Protein AF-A0A968YPU5-F1 (afdb_monomer_lite)

Secondary structure (DSSP, 8-state):
--HHHHHHHHHHHHHHTTSS-HHHHHHHHT--HHHHHHHHHHTTPPPS--HHHHHHHHHHHHHTT--

Sequence (67 aa):
MSEDELKLEIAIMLYDQGKISSGKGRAWTWLTVIEFQQELAKRGLCINYDVEDFQSDVQTLRSMGLL

pLDDT: mean 95.25, std 4.2, range [79.31, 98.56]

Structure (mmCIF, N/CA/C/O backbone):
data_AF-A0A968YPU5-F1
#
_entry.id   AF-A0A968YPU5-F1
#
loop_
_atom_site.group_PDB
_atom_site.id
_atom_site.type_symbol
_atom_site.label_atom_id
_atom_site.label_alt_id
_atom_site.label_comp_id
_atom_site.label_asym_id
_atom_site.label_entity_id
_atom_site.label_seq_id
_atom_site.pdbx_PDB_ins_code
_atom_site.Cartn_x
_atom_site.Cartn_y
_atom_site.Cartn_z
_atom_site.occupancy
_atom_site.B_iso_or_equiv
_atom_site.auth_seq_id
_atom_site.auth_comp_id
_atom_site.auth_asym_id
_atom_site.auth_atom_id
_atom_site.pdbx_PDB_model_num
ATOM 1 N N . MET A 1 1 ? 13.470 -11.524 -17.367 1.00 83.19 1 MET A N 1
ATOM 2 C CA . MET A 1 1 ? 13.549 -10.543 -16.279 1.00 83.19 1 MET A CA 1
ATOM 3 C C . MET A 1 1 ? 13.934 -9.197 -16.863 1.00 83.19 1 MET A C 1
ATOM 5 O O . MET A 1 1 ? 15.066 -9.055 -17.318 1.00 83.19 1 MET A O 1
ATOM 9 N N . SER A 1 2 ? 12.982 -8.271 -16.948 1.00 96.94 2 SER A N 1
ATOM 10 C CA . SER A 1 2 ? 13.200 -6.876 -17.343 1.00 96.94 2 SER A CA 1
ATOM 11 C C . SER A 1 2 ? 13.693 -6.035 -16.157 1.00 96.94 2 SER A C 1
ATOM 13 O O . SER A 1 2 ? 13.674 -6.484 -15.009 1.00 96.94 2 SER A O 1
ATOM 15 N N . GLU A 1 3 ? 14.142 -4.806 -16.421 1.00 96.94 3 GLU A N 1
ATOM 16 C CA . GLU A 1 3 ? 14.519 -3.862 -15.359 1.00 96.94 3 GLU A CA 1
ATOM 17 C C . GLU A 1 3 ? 13.332 -3.537 -14.440 1.00 96.94 3 GLU A C 1
ATOM 19 O O . GLU A 1 3 ? 13.493 -3.478 -13.222 1.00 96.94 3 GLU A O 1
ATOM 24 N N . ASP A 1 4 ? 12.137 -3.376 -15.007 1.00 96.25 4 ASP A N 1
ATOM 25 C CA . ASP A 1 4 ? 10.931 -3.063 -14.239 1.00 96.25 4 ASP A CA 1
ATOM 26 C C . ASP A 1 4 ? 10.476 -4.250 -13.383 1.00 96.25 4 ASP A C 1
ATOM 28 O O . ASP A 1 4 ? 10.101 -4.060 -12.226 1.00 96.25 4 ASP A O 1
ATOM 32 N N . GLU A 1 5 ? 10.600 -5.479 -13.900 1.00 96.50 5 GLU A N 1
ATOM 33 C CA . GLU A 1 5 ? 10.382 -6.698 -13.111 1.00 96.50 5 GLU A CA 1
ATOM 34 C C . GLU A 1 5 ? 11.356 -6.759 -11.926 1.00 96.50 5 GLU A C 1
ATOM 36 O O . GLU A 1 5 ? 10.942 -7.016 -10.798 1.00 96.50 5 GLU A O 1
ATOM 41 N N . LEU A 1 6 ? 12.638 -6.444 -12.140 1.00 97.81 6 LEU A N 1
ATOM 42 C CA . LEU A 1 6 ? 13.627 -6.431 -11.061 1.00 97.81 6 LEU A CA 1
ATOM 43 C C . LEU A 1 6 ? 13.335 -5.341 -10.015 1.00 97.81 6 LEU A C 1
ATOM 45 O O . LEU A 1 6 ? 13.428 -5.603 -8.815 1.00 97.81 6 LEU A O 1
ATOM 49 N N . LYS A 1 7 ? 12.967 -4.126 -10.443 1.00 97.56 7 LYS A N 1
ATOM 50 C CA . LYS A 1 7 ? 12.562 -3.044 -9.526 1.00 97.56 7 LYS A CA 1
ATOM 51 C C . LYS A 1 7 ? 11.371 -3.460 -8.675 1.00 97.56 7 LYS A C 1
ATOM 53 O O . LYS A 1 7 ? 11.360 -3.173 -7.479 1.00 97.56 7 LYS A O 1
ATOM 58 N N . LEU A 1 8 ? 10.397 -4.141 -9.275 1.00 98.00 8 LEU A N 1
ATOM 59 C CA . LEU A 1 8 ? 9.230 -4.642 -8.564 1.00 98.00 8 LEU A CA 1
ATOM 60 C C . LEU A 1 8 ? 9.614 -5.672 -7.498 1.00 98.00 8 LEU A C 1
ATOM 62 O O . LEU A 1 8 ? 9.205 -5.517 -6.348 1.00 98.00 8 LEU A O 1
ATOM 66 N N . GLU A 1 9 ? 10.445 -6.662 -7.833 1.00 98.00 9 GLU A N 1
ATOM 67 C CA . GLU A 1 9 ? 10.899 -7.660 -6.853 1.00 98.00 9 GLU A CA 1
ATOM 68 C C . GLU A 1 9 ? 11.654 -7.014 -5.682 1.00 98.00 9 GLU A C 1
ATOM 70 O O . GLU A 1 9 ? 11.406 -7.340 -4.520 1.00 98.00 9 GLU A O 1
ATOM 75 N N . ILE A 1 10 ? 12.528 -6.035 -5.955 1.00 98.19 10 ILE A N 1
ATOM 76 C CA . ILE A 1 10 ? 13.259 -5.332 -4.890 1.00 98.19 10 ILE A CA 1
ATOM 77 C C . ILE A 1 10 ? 12.308 -4.476 -4.045 1.00 98.19 10 ILE A C 1
ATOM 79 O O . ILE A 1 10 ? 12.429 -4.454 -2.818 1.00 98.19 10 ILE A O 1
ATOM 83 N N . ALA A 1 11 ? 11.350 -3.783 -4.665 1.00 98.00 11 ALA A N 1
ATOM 84 C CA . ALA A 1 11 ? 10.365 -2.984 -3.943 1.00 98.00 11 ALA A CA 1
ATOM 85 C C . ALA A 1 11 ? 9.511 -3.850 -3.004 1.00 98.00 11 ALA A C 1
ATOM 87 O O . ALA A 1 11 ? 9.273 -3.451 -1.863 1.00 98.00 11 ALA A O 1
ATOM 88 N N . ILE A 1 12 ? 9.094 -5.038 -3.449 1.00 97.75 12 ILE A N 1
ATOM 89 C CA . ILE A 1 12 ? 8.322 -5.978 -2.629 1.00 97.75 12 ILE A CA 1
ATOM 90 C C . ILE A 1 12 ? 9.172 -6.528 -1.485 1.00 97.75 12 ILE A C 1
ATOM 92 O O . ILE A 1 12 ? 8.736 -6.478 -0.339 1.00 97.75 12 ILE A O 1
ATOM 96 N N . MET A 1 13 ? 10.403 -6.968 -1.761 1.00 97.38 13 MET A N 1
ATOM 97 C CA . MET A 1 13 ? 11.317 -7.463 -0.727 1.00 97.38 13 MET A CA 1
ATOM 98 C C . MET A 1 13 ? 11.577 -6.407 0.360 1.00 97.38 13 MET A C 1
ATOM 100 O O . MET A 1 13 ? 11.549 -6.709 1.551 1.00 97.38 13 MET A O 1
ATOM 104 N N . LEU A 1 14 ? 11.822 -5.153 -0.029 1.00 97.44 14 LEU A N 1
ATOM 105 C CA . LEU A 1 14 ? 12.052 -4.068 0.928 1.00 97.44 14 LEU A CA 1
ATOM 106 C C . LEU A 1 14 ? 10.785 -3.692 1.705 1.00 97.44 14 LEU A C 1
ATOM 108 O O . LEU A 1 14 ? 10.893 -3.264 2.856 1.00 97.44 14 LEU A O 1
ATOM 112 N N . TYR A 1 15 ? 9.608 -3.807 1.086 1.00 96.50 15 TYR A N 1
ATOM 113 C CA . TYR A 1 15 ? 8.327 -3.587 1.755 1.00 96.50 15 TYR A CA 1
ATOM 114 C C . TYR A 1 15 ? 8.066 -4.660 2.816 1.00 96.50 15 TYR A C 1
ATOM 116 O O . TYR A 1 15 ? 7.792 -4.314 3.962 1.00 96.50 15 TYR A O 1
ATOM 124 N N . ASP A 1 16 ? 8.238 -5.933 2.452 1.00 94.50 16 ASP A N 1
ATOM 125 C CA . ASP A 1 16 ? 8.060 -7.093 3.334 1.00 94.50 16 ASP A CA 1
ATOM 126 C C . ASP A 1 16 ? 9.012 -7.046 4.543 1.00 94.50 16 ASP A C 1
ATOM 128 O O . ASP A 1 16 ? 8.628 -7.279 5.684 1.00 94.50 16 ASP A O 1
ATOM 132 N N . GLN A 1 17 ? 10.250 -6.592 4.329 1.00 94.69 17 GLN A N 1
ATOM 133 C CA . GLN A 1 17 ? 11.222 -6.359 5.405 1.00 94.69 17 GLN A CA 1
ATOM 134 C C . GLN A 1 17 ? 10.959 -5.084 6.236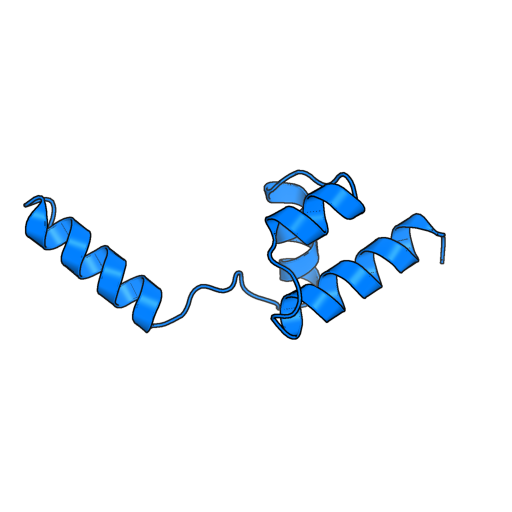 1.00 94.69 17 GLN A C 1
ATOM 136 O O . GLN A 1 17 ? 11.790 -4.713 7.074 1.00 94.69 17 GLN A O 1
ATOM 141 N N . GLY A 1 18 ? 9.877 -4.347 5.965 1.00 93.19 18 GLY A N 1
ATOM 142 C CA . GLY A 1 18 ? 9.536 -3.093 6.643 1.00 93.19 18 GLY A CA 1
ATOM 143 C C . GLY A 1 18 ? 10.530 -1.949 6.399 1.00 93.19 18 GLY A C 1
ATOM 144 O O . GLY A 1 18 ? 10.566 -0.980 7.158 1.00 93.19 18 GLY A O 1
ATOM 145 N N . LYS A 1 19 ? 11.377 -2.039 5.365 1.00 96.81 19 LYS A N 1
ATOM 146 C CA . LYS A 1 19 ? 12.407 -1.028 5.049 1.00 96.81 19 LYS A CA 1
ATOM 147 C C . LYS A 1 19 ? 11.848 0.155 4.273 1.00 96.81 19 LYS A C 1
ATOM 149 O O . LYS A 1 19 ? 12.370 1.267 4.382 1.00 96.81 19 LYS A O 1
ATOM 154 N N . ILE A 1 20 ? 10.793 -0.068 3.494 1.00 95.69 20 ILE A N 1
ATOM 155 C CA . ILE A 1 20 ? 10.073 0.985 2.780 1.00 95.69 20 ILE A CA 1
ATOM 156 C C . ILE A 1 20 ? 8.570 0.862 3.018 1.00 95.69 20 ILE A C 1
ATOM 158 O O . ILE A 1 20 ? 8.041 -0.226 3.202 1.00 95.69 20 ILE A O 1
ATOM 162 N N . SER A 1 21 ? 7.866 1.993 2.981 1.00 94.94 21 SER A N 1
ATOM 163 C CA . SER A 1 21 ? 6.404 1.988 2.981 1.00 94.94 21 SER A CA 1
ATOM 164 C C . SER A 1 21 ? 5.861 1.609 1.601 1.00 94.94 21 SER A C 1
ATOM 166 O O . SER A 1 21 ? 6.539 1.794 0.586 1.00 94.94 21 SER A O 1
ATOM 168 N N . SER A 1 22 ? 4.593 1.183 1.540 1.00 94.81 22 SER A N 1
ATOM 169 C CA . SER A 1 22 ? 3.889 0.957 0.266 1.00 94.81 22 SER A CA 1
ATOM 170 C C . SER A 1 22 ? 3.961 2.193 -0.645 1.00 94.81 22 SER A C 1
ATOM 172 O O . SER A 1 22 ? 4.182 2.072 -1.845 1.00 94.81 22 SER A O 1
ATOM 174 N N . GLY A 1 23 ? 3.860 3.404 -0.079 1.00 96.19 23 GLY A N 1
ATOM 175 C CA . GLY A 1 23 ? 3.994 4.650 -0.840 1.00 96.19 23 GLY A CA 1
ATOM 176 C C . GLY A 1 23 ? 5.351 4.800 -1.537 1.00 96.19 23 GLY A C 1
ATOM 177 O O . GLY A 1 23 ? 5.391 5.182 -2.704 1.00 96.19 23 GLY A O 1
ATOM 178 N N . LYS A 1 24 ? 6.452 4.446 -0.860 1.00 97.50 24 LYS A N 1
ATOM 179 C CA . LYS A 1 24 ? 7.800 4.466 -1.451 1.00 97.50 24 LYS A CA 1
ATOM 180 C C . LYS A 1 24 ? 7.966 3.387 -2.527 1.00 97.50 24 LYS A C 1
ATOM 182 O O . LYS A 1 24 ? 8.515 3.683 -3.583 1.00 97.50 24 LYS A O 1
ATOM 187 N N . GLY A 1 25 ? 7.457 2.174 -2.289 1.00 97.25 25 GLY A N 1
ATOM 188 C CA . GLY A 1 25 ? 7.482 1.088 -3.279 1.00 97.25 25 GLY A CA 1
ATOM 189 C C . GLY A 1 25 ? 6.734 1.456 -4.564 1.00 97.25 25 GLY A C 1
ATOM 190 O O . GLY A 1 25 ? 7.258 1.288 -5.664 1.00 97.25 25 GLY A O 1
ATOM 191 N N . ARG A 1 26 ? 5.551 2.061 -4.428 1.00 97.38 26 ARG A N 1
ATOM 192 C CA . ARG A 1 26 ? 4.741 2.567 -5.547 1.00 97.38 26 ARG A CA 1
ATOM 193 C C . ARG A 1 26 ? 5.395 3.707 -6.309 1.00 97.38 26 ARG A C 1
ATOM 195 O O . ARG A 1 26 ? 5.406 3.685 -7.530 1.00 97.38 26 ARG A O 1
ATOM 202 N N . ALA A 1 27 ? 5.972 4.680 -5.606 1.00 97.75 27 ALA A N 1
ATOM 203 C CA . ALA A 1 27 ? 6.680 5.783 -6.252 1.00 97.75 27 ALA A CA 1
ATOM 204 C C . ALA A 1 27 ? 7.869 5.296 -7.100 1.00 97.75 27 ALA A C 1
ATOM 206 O O . ALA A 1 27 ? 8.170 5.891 -8.127 1.00 97.75 27 ALA A O 1
ATOM 20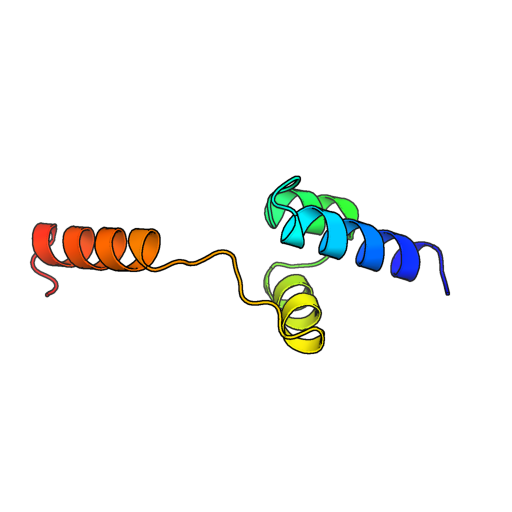7 N N . TRP A 1 28 ? 8.528 4.208 -6.687 1.00 97.50 28 TRP A N 1
ATOM 208 C CA . TRP A 1 28 ? 9.657 3.638 -7.422 1.00 97.50 28 TRP A CA 1
ATOM 209 C C . TRP A 1 28 ? 9.233 2.767 -8.615 1.00 97.50 28 TRP A C 1
ATOM 211 O O . TRP A 1 28 ? 9.885 2.781 -9.657 1.00 97.50 28 TRP A O 1
ATOM 221 N N . THR A 1 29 ? 8.141 2.020 -8.466 1.00 97.81 29 THR A N 1
ATOM 222 C CA . THR A 1 29 ? 7.633 1.084 -9.486 1.00 97.81 29 THR A CA 1
ATOM 223 C C . THR A 1 29 ? 6.597 1.705 -10.423 1.00 97.81 29 THR A C 1
ATOM 225 O O . THR A 1 29 ? 6.182 1.061 -11.378 1.00 97.81 29 THR A O 1
ATOM 228 N N . TRP A 1 30 ? 6.178 2.946 -10.156 1.00 97.06 30 TRP A N 1
ATOM 229 C CA . TRP A 1 30 ? 5.100 3.659 -10.854 1.00 97.06 30 TRP A CA 1
ATOM 230 C C . TRP A 1 30 ? 3.734 2.967 -10.789 1.00 97.06 30 TRP A C 1
ATOM 232 O O . TRP A 1 30 ? 2.840 3.283 -11.569 1.00 97.06 30 TRP A O 1
ATOM 242 N N . LEU A 1 31 ? 3.551 2.064 -9.823 1.00 97.50 31 LEU A N 1
ATOM 243 C CA . LEU A 1 31 ? 2.294 1.362 -9.613 1.00 97.50 31 LEU A CA 1
ATOM 244 C C . LEU A 1 31 ? 1.304 2.207 -8.809 1.00 97.50 31 LEU A C 1
ATOM 246 O O . LEU A 1 31 ? 1.638 2.879 -7.823 1.00 97.50 31 LEU A O 1
ATOM 250 N N . THR A 1 32 ? 0.035 2.113 -9.186 1.00 97.62 32 THR A N 1
ATOM 251 C CA . THR A 1 32 ? -1.076 2.583 -8.360 1.00 97.62 32 THR A CA 1
ATOM 252 C C . THR A 1 32 ? -1.173 1.773 -7.062 1.00 97.62 32 THR A C 1
ATOM 254 O O . THR A 1 32 ? -0.518 0.747 -6.871 1.00 97.62 32 THR A O 1
ATOM 257 N N . VAL A 1 33 ? -2.001 2.243 -6.121 1.00 95.56 33 VAL A N 1
ATOM 258 C CA . VAL A 1 33 ? -2.256 1.520 -4.860 1.00 95.56 33 VAL A CA 1
ATOM 259 C C . VAL A 1 33 ? -2.756 0.102 -5.127 1.00 95.56 33 VAL A C 1
ATOM 261 O O . VAL A 1 33 ? -2.243 -0.843 -4.534 1.00 95.56 33 VAL A O 1
ATOM 264 N N . ILE A 1 34 ? -3.712 -0.037 -6.045 1.00 96.12 34 ILE A N 1
ATOM 265 C CA . ILE A 1 34 ? -4.356 -1.316 -6.348 1.00 96.12 34 ILE A CA 1
ATOM 266 C C . ILE A 1 34 ? -3.389 -2.271 -7.047 1.00 96.12 34 ILE A C 1
ATOM 268 O O . ILE A 1 34 ? -3.318 -3.434 -6.664 1.00 96.12 34 ILE A O 1
ATOM 272 N N . GLU A 1 35 ? -2.601 -1.799 -8.014 1.00 97.44 35 GLU A N 1
ATOM 273 C CA . GLU A 1 35 ? -1.619 -2.652 -8.698 1.00 97.44 35 GLU A CA 1
ATOM 274 C C . GLU A 1 35 ? -0.555 -3.173 -7.728 1.00 97.44 35 GLU A C 1
ATOM 276 O O . GLU A 1 35 ? -0.250 -4.362 -7.722 1.00 97.44 35 GLU A O 1
ATOM 281 N N . PHE A 1 36 ? -0.044 -2.323 -6.834 1.00 97.06 36 PHE A N 1
ATOM 282 C CA . PHE A 1 36 ? 0.929 -2.764 -5.834 1.00 97.06 36 PHE A CA 1
ATOM 283 C C . PHE A 1 36 ? 0.327 -3.789 -4.862 1.00 97.06 36 PHE A C 1
ATOM 285 O O . PHE A 1 36 ? 0.967 -4.784 -4.540 1.00 97.06 36 PHE A O 1
ATOM 292 N N . GLN A 1 37 ? -0.924 -3.594 -4.432 1.00 95.38 37 GLN A N 1
ATOM 293 C CA . GLN A 1 37 ? -1.638 -4.572 -3.604 1.00 95.38 37 GLN A CA 1
ATOM 294 C C . GLN A 1 37 ? -1.865 -5.902 -4.332 1.00 95.38 37 GLN A C 1
ATOM 296 O O . GLN A 1 37 ? -1.752 -6.957 -3.712 1.00 95.38 37 GLN A O 1
ATOM 301 N N . GLN A 1 38 ? -2.137 -5.881 -5.638 1.00 96.44 38 GLN A N 1
ATOM 302 C CA . GLN A 1 38 ? -2.231 -7.103 -6.439 1.00 96.44 38 GLN A CA 1
ATOM 303 C C . GLN A 1 38 ? -0.889 -7.838 -6.497 1.00 96.44 38 GLN A C 1
ATOM 305 O O . GLN A 1 38 ? -0.862 -9.062 -6.388 1.00 96.44 38 GLN A O 1
ATOM 310 N N . GLU A 1 39 ? 0.223 -7.114 -6.624 1.00 97.12 39 GLU A N 1
ATOM 311 C CA . GLU A 1 39 ? 1.559 -7.714 -6.596 1.00 97.12 39 GLU A CA 1
ATOM 312 C C . GLU A 1 39 ? 1.909 -8.333 -5.236 1.00 97.12 39 GLU A C 1
ATOM 314 O O . GLU A 1 39 ? 2.494 -9.419 -5.193 1.00 97.12 39 GLU A O 1
ATOM 319 N N . LEU A 1 40 ? 1.492 -7.712 -4.130 1.00 96.25 40 LEU A N 1
ATOM 320 C CA . LEU A 1 40 ? 1.594 -8.313 -2.796 1.00 96.25 40 LEU A CA 1
ATOM 321 C C . LEU A 1 40 ? 0.732 -9.582 -2.687 1.00 96.25 40 LEU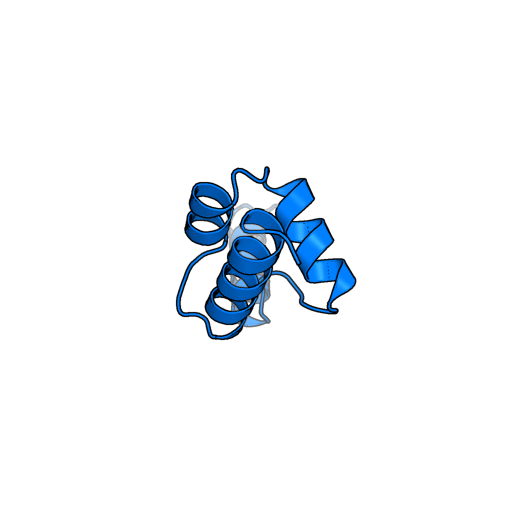 A C 1
ATOM 323 O O . LEU A 1 40 ? 1.229 -10.638 -2.294 1.00 96.25 40 LEU A O 1
ATOM 327 N N . ALA A 1 41 ? -0.529 -9.515 -3.125 1.00 94.62 41 ALA A N 1
ATOM 328 C CA . ALA A 1 41 ? -1.472 -10.631 -3.053 1.00 94.62 41 ALA A CA 1
ATOM 329 C C . ALA A 1 41 ? -1.005 -11.855 -3.856 1.00 94.62 41 ALA A C 1
ATOM 331 O O . ALA A 1 41 ? -1.106 -12.983 -3.374 1.00 94.62 41 ALA A O 1
ATOM 332 N N . LYS A 1 42 ? -0.421 -11.648 -5.047 1.00 96.12 42 LYS A N 1
ATOM 333 C CA . LYS A 1 42 ? 0.191 -12.721 -5.858 1.00 96.12 42 LYS A CA 1
ATOM 334 C C . LYS A 1 42 ? 1.287 -13.486 -5.107 1.00 96.12 42 LYS A C 1
ATOM 336 O O . LYS A 1 42 ? 1.546 -14.641 -5.431 1.00 96.12 42 LYS A O 1
ATOM 341 N N . ARG A 1 43 ? 1.924 -12.852 -4.119 1.00 94.88 43 ARG A N 1
ATOM 342 C CA . ARG A 1 43 ? 3.010 -13.409 -3.296 1.00 94.88 43 ARG A CA 1
ATOM 343 C C . ARG A 1 43 ? 2.538 -13.847 -1.905 1.00 94.88 43 ARG A C 1
ATOM 345 O O . ARG A 1 43 ? 3.360 -14.244 -1.088 1.00 94.88 43 ARG A O 1
ATOM 352 N N . GLY A 1 44 ? 1.231 -13.794 -1.634 1.00 93.44 44 GLY A N 1
ATOM 353 C CA . GLY A 1 44 ? 0.665 -14.127 -0.324 1.00 93.44 44 GLY A CA 1
ATOM 354 C C . GLY A 1 44 ? 1.011 -13.116 0.772 1.00 93.44 44 GLY A C 1
ATOM 355 O O . GLY A 1 44 ? 0.881 -13.436 1.950 1.00 93.44 44 GLY A O 1
ATOM 356 N N . LEU A 1 45 ? 1.453 -11.915 0.393 1.00 92.75 45 LEU A N 1
ATOM 357 C CA . LEU A 1 45 ? 1.756 -10.838 1.323 1.00 92.75 45 LEU A CA 1
ATOM 358 C C . LEU A 1 45 ? 0.496 -10.012 1.571 1.00 92.75 45 LEU A C 1
ATOM 360 O O . LEU A 1 45 ? -0.165 -9.556 0.633 1.00 92.75 45 LEU A O 1
ATOM 364 N N . CYS A 1 46 ? 0.177 -9.804 2.843 1.00 84.06 46 CYS A N 1
ATOM 365 C CA . CYS A 1 46 ? -0.846 -8.849 3.239 1.00 84.06 46 CYS A CA 1
ATOM 366 C C . CYS A 1 46 ? -0.278 -7.430 3.205 1.00 84.06 46 CYS A C 1
ATOM 368 O O . CYS A 1 46 ? 0.931 -7.210 3.294 1.00 84.06 46 CYS A O 1
ATOM 370 N N . ILE A 1 47 ? -1.172 -6.448 3.111 1.00 83.38 47 ILE A N 1
ATOM 371 C CA . ILE A 1 47 ? -0.808 -5.097 3.531 1.00 83.38 47 ILE A CA 1
ATOM 372 C C . ILE A 1 47 ? -0.384 -5.150 5.004 1.00 83.38 47 ILE A C 1
ATOM 374 O O . ILE A 1 47 ? -0.953 -5.931 5.764 1.00 83.38 47 ILE A O 1
ATOM 378 N N . ASN A 1 48 ? 0.605 -4.340 5.384 1.00 79.31 48 ASN A N 1
ATOM 379 C CA . ASN A 1 48 ? 1.014 -4.133 6.774 1.00 79.31 48 ASN A CA 1
ATOM 380 C C . ASN A 1 48 ? -0.173 -3.553 7.554 1.00 79.31 48 ASN A C 1
ATOM 382 O O . ASN A 1 48 ? -0.338 -2.337 7.614 1.00 79.31 48 ASN A O 1
ATOM 386 N N . TYR A 1 49 ? -1.027 -4.453 8.019 1.00 82.62 49 TYR A N 1
ATOM 387 C CA . TYR A 1 49 ? -2.194 -4.224 8.843 1.00 82.62 49 TYR A CA 1
ATOM 388 C C . TYR A 1 49 ? -2.189 -5.343 9.871 1.00 82.62 49 TYR A C 1
ATOM 390 O O . TYR A 1 49 ? -2.380 -6.515 9.524 1.00 82.62 49 TYR A O 1
ATOM 398 N N . ASP A 1 50 ? -1.877 -4.989 11.106 1.00 85.62 50 ASP A N 1
ATOM 399 C CA . ASP A 1 50 ? -1.750 -5.936 12.203 1.00 85.62 50 ASP A CA 1
ATOM 400 C C . ASP A 1 50 ? -2.932 -5.842 13.182 1.00 85.62 50 ASP A C 1
ATOM 402 O O . ASP A 1 50 ? -3.980 -5.243 12.911 1.00 85.62 50 ASP A O 1
ATOM 406 N N . VAL A 1 51 ? -2.809 -6.547 14.308 1.00 92.06 51 VAL A N 1
ATOM 407 C CA . VAL A 1 51 ? -3.853 -6.567 15.334 1.00 92.06 51 VAL A CA 1
ATOM 408 C C . VAL A 1 51 ? -3.926 -5.212 16.031 1.00 92.06 51 VAL A C 1
ATOM 410 O O . VAL A 1 51 ? -5.014 -4.776 16.397 1.00 92.06 51 VAL A O 1
ATOM 413 N N . GLU A 1 52 ? -2.796 -4.544 16.216 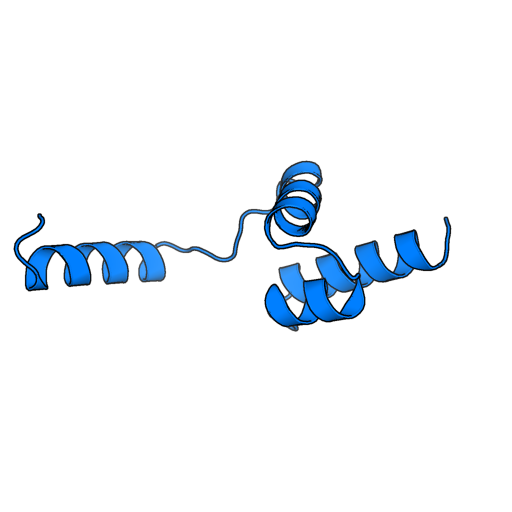1.00 92.88 52 GLU A N 1
ATOM 414 C CA . GLU A 1 52 ? -2.685 -3.236 16.842 1.00 92.88 52 GLU A CA 1
ATOM 415 C C . GLU A 1 52 ? -3.385 -2.157 16.005 1.00 92.88 52 GLU A C 1
ATOM 417 O O . GLU A 1 52 ? -4.191 -1.398 16.555 1.00 92.88 52 GLU A O 1
ATOM 422 N N . ASP A 1 53 ? -3.165 -2.149 14.687 1.00 91.88 53 ASP A N 1
ATOM 423 C CA . ASP A 1 53 ? -3.881 -1.305 13.724 1.00 91.88 53 ASP A CA 1
ATOM 424 C C . ASP A 1 53 ? -5.395 -1.544 13.819 1.00 91.88 53 ASP A C 1
ATOM 426 O O . ASP A 1 53 ? -6.177 -0.607 14.004 1.00 91.88 53 ASP A O 1
ATOM 430 N N . PHE A 1 54 ? -5.812 -2.816 13.807 1.00 94.31 54 PHE A N 1
ATOM 431 C CA . PHE A 1 54 ? -7.219 -3.188 13.953 1.00 94.31 54 PHE A CA 1
ATOM 432 C C . PHE A 1 54 ? -7.839 -2.688 15.262 1.00 94.31 54 PHE A C 1
ATOM 434 O O . PHE A 1 54 ? -8.941 -2.134 15.268 1.00 94.31 54 PHE A O 1
ATOM 441 N N . GLN A 1 55 ? -7.149 -2.862 16.390 1.00 97.56 55 GLN A N 1
ATOM 442 C CA . GLN A 1 55 ? -7.649 -2.385 17.680 1.00 97.56 55 GLN A CA 1
ATOM 443 C C . GLN A 1 55 ? -7.741 -0.855 17.715 1.00 97.56 55 GLN A C 1
ATOM 445 O O . GLN A 1 55 ? -8.705 -0.322 18.269 1.00 97.56 55 GLN A O 1
ATOM 450 N N . SER A 1 56 ? -6.784 -0.149 17.110 1.00 96.88 56 SER A N 1
ATOM 451 C CA . SER A 1 56 ? -6.808 1.312 16.980 1.00 96.88 56 SER A CA 1
ATOM 452 C C . SER A 1 56 ? -8.031 1.795 16.190 1.00 96.88 56 SER A C 1
ATOM 454 O O . SER A 1 56 ? -8.739 2.709 16.629 1.00 96.88 56 SER A O 1
ATOM 456 N N . ASP A 1 57 ? -8.352 1.128 15.079 1.00 96.25 57 ASP A N 1
ATOM 457 C CA . ASP A 1 57 ? -9.538 1.431 14.273 1.00 96.25 57 ASP A CA 1
ATOM 458 C C . ASP A 1 57 ? -10.833 1.196 15.063 1.00 96.25 57 ASP A C 1
ATOM 460 O O . ASP A 1 57 ? -11.724 2.049 15.082 1.00 96.25 57 ASP A O 1
ATOM 464 N N . VAL A 1 58 ? -10.929 0.080 15.796 1.00 98.19 58 VAL A N 1
ATOM 465 C CA . VAL A 1 58 ? -12.085 -0.210 16.663 1.00 98.19 58 VAL A CA 1
ATOM 466 C C . VAL A 1 58 ? -12.258 0.863 17.743 1.00 98.19 58 VAL A C 1
ATOM 468 O O . VAL A 1 58 ? -13.383 1.297 18.004 1.00 98.19 58 VAL A O 1
ATOM 471 N N . GLN A 1 59 ? -11.170 1.318 18.373 1.00 98.38 59 GLN A N 1
ATOM 472 C CA . GLN A 1 59 ? -11.235 2.393 19.370 1.00 98.38 59 GLN A CA 1
ATOM 473 C C . GLN A 1 59 ? -11.666 3.722 18.750 1.00 98.38 59 GLN A C 1
ATOM 475 O O . GLN A 1 59 ? -12.489 4.436 19.327 1.00 98.38 59 GLN A O 1
ATOM 480 N N . THR A 1 60 ? -11.168 4.026 17.552 1.00 98.19 60 THR A N 1
ATOM 481 C CA . THR A 1 60 ? -11.579 5.203 16.782 1.00 98.19 60 THR A CA 1
ATOM 482 C C . THR A 1 60 ? -13.085 5.178 16.525 1.00 98.19 60 THR A C 1
ATOM 484 O O . THR A 1 60 ? -13.776 6.136 16.876 1.00 98.19 60 THR A O 1
ATOM 487 N N . LEU A 1 61 ? -13.624 4.063 16.024 1.00 98.56 61 LEU A N 1
ATOM 488 C CA . LEU A 1 61 ? -15.061 3.910 15.771 1.00 98.56 61 LEU A CA 1
ATOM 489 C C . LEU A 1 61 ? -15.908 4.089 17.039 1.00 98.56 61 LEU A C 1
ATOM 491 O O . L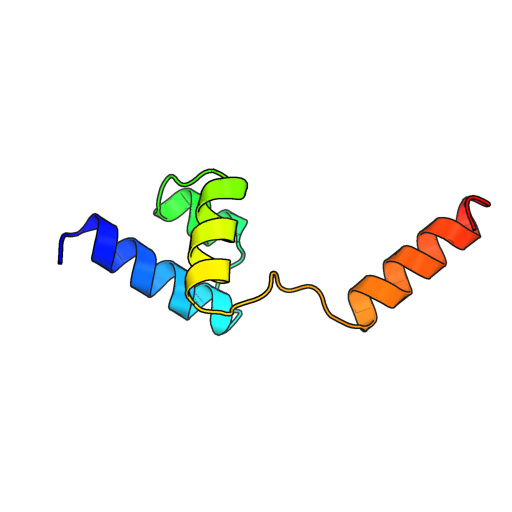EU A 1 61 ? -16.907 4.811 17.004 1.00 98.56 61 LEU A O 1
ATOM 495 N N . ARG A 1 62 ? -15.478 3.511 18.169 1.00 98.38 62 ARG A N 1
ATOM 496 C CA . ARG A 1 62 ? -16.145 3.692 19.472 1.00 98.38 62 ARG A CA 1
ATOM 497 C C . ARG A 1 62 ? -16.143 5.149 19.923 1.0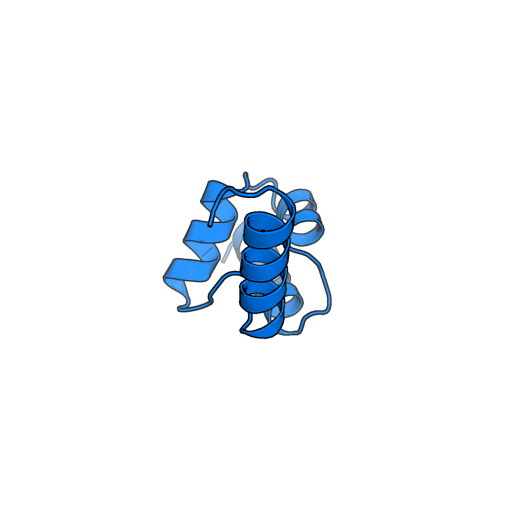0 98.38 62 ARG A C 1
ATOM 499 O O . ARG A 1 62 ? -17.171 5.660 20.356 1.00 98.38 62 ARG A O 1
ATOM 506 N N . SER A 1 63 ? -15.009 5.843 19.791 1.00 98.38 63 SER A N 1
ATOM 507 C CA . SER A 1 63 ? -14.891 7.261 20.166 1.00 98.38 63 SER A CA 1
ATOM 508 C C . SER A 1 63 ? -15.810 8.178 19.351 1.00 98.38 63 SER A C 1
ATOM 510 O O . SER A 1 63 ? -16.246 9.218 19.842 1.00 98.38 63 SER A O 1
ATOM 512 N N . MET A 1 64 ? -16.136 7.769 18.123 1.00 98.25 64 MET A N 1
ATOM 513 C CA . MET A 1 64 ? -17.039 8.478 17.219 1.00 98.25 64 MET A CA 1
ATOM 514 C C . MET A 1 64 ? -18.510 8.072 17.402 1.00 98.25 64 MET A C 1
ATOM 516 O O . MET A 1 64 ? -19.380 8.661 16.763 1.00 98.25 64 MET A O 1
ATOM 520 N N . GLY A 1 65 ? -18.803 7.068 18.239 1.00 97.44 65 GLY A N 1
ATOM 521 C CA . GLY A 1 65 ? -20.147 6.506 18.405 1.00 97.44 65 GLY A CA 1
ATOM 522 C C . GLY A 1 65 ? -20.660 5.752 17.172 1.00 97.44 65 GLY A C 1
ATOM 523 O O . GLY A 1 65 ? -21.869 5.651 16.977 1.00 97.44 65 GLY A O 1
ATOM 524 N N . LEU A 1 66 ? -19.755 5.259 16.321 1.00 97.25 66 LEU A N 1
ATOM 525 C CA . LEU A 1 66 ? -20.083 4.465 15.130 1.00 97.25 66 LEU A CA 1
ATOM 526 C C . LEU A 1 66 ? -20.088 2.951 15.408 1.00 97.25 66 LEU A C 1
ATOM 528 O O . LEU A 1 66 ? -20.415 2.171 14.512 1.00 97.25 66 LEU A O 1
ATOM 532 N N . LEU A 1 67 ? -19.712 2.548 16.627 1.00 94.38 67 LEU A N 1
ATOM 533 C CA . LEU A 1 67 ? -19.677 1.174 17.128 1.00 94.38 67 LEU A CA 1
ATOM 534 C C . LEU A 1 67 ? -19.898 1.164 18.644 1.00 94.38 67 LEU A C 1
ATOM 536 O O . LEU A 1 67 ? -20.658 0.292 19.115 1.00 94.38 67 LEU A O 1
#

Radius of gyration: 15.07 Å; chains: 1; bounding box: 35×23×38 Å

Foldseek 3Di:
DDPLVVLLVVLLVCVVVVNDALVVSCVRSVDDPVRNCVSCVVVVHDHPQDVVNVVVVVVVCVVVVVD